Protein AF-A0A8J3C055-F1 (afdb_monomer_lite)

Sequence (76 aa):
MAQDEHWTCDVDVFSPDRSVRLIADRTGHLHVDVQNLHRHDETSLAGQIRSAARVALAALQDDPSAGGSDADEARR

Radius of gyration: 16.88 Å; chains: 1; bounding box: 47×28×42 Å

Secondary structure (DSSP, 8-state):
---------SEEEE-TTSSEEEEE-TTS-EEEEESSGGG--HHHHHHHHHHHHHHHHHHHHS-GGGG-SSSSSS--

Foldseek 3Di:
DDDPPPPVFLDWFAFPVRQWIWTADLVGDIDIHGHPCVVDDPVRVVVRVVVRVVVSVVSSVPPCVVPPDPDPPPPD

Structure (mmCIF, N/CA/C/O backbone):
data_AF-A0A8J3C055-F1
#
_entry.id   AF-A0A8J3C055-F1
#
loop_
_atom_site.group_PDB
_atom_site.id
_atom_site.type_symbol
_atom_site.label_atom_id
_atom_site.label_alt_id
_atom_site.label_comp_id
_atom_site.label_asym_id
_atom_site.label_entity_id
_atom_site.label_seq_id
_atom_site.pdbx_PDB_ins_code
_atom_site.Cartn_x
_atom_site.Cartn_y
_atom_site.Cartn_z
_atom_site.occupancy
_atom_site.B_iso_or_equiv
_atom_site.auth_seq_id
_atom_site.auth_comp_id
_atom_site.auth_asym_id
_atom_site.auth_atom_id
_atom_site.pdbx_PDB_model_num
ATOM 1 N N . MET A 1 1 ? -14.323 11.226 -19.091 1.00 35.97 1 MET A N 1
ATOM 2 C CA . MET A 1 1 ? -14.114 10.306 -17.955 1.00 35.97 1 MET A CA 1
ATOM 3 C C . MET A 1 1 ? -12.633 9.984 -17.920 1.00 35.97 1 MET A C 1
ATOM 5 O O . MET A 1 1 ? -12.028 9.987 -18.984 1.00 35.97 1 MET A O 1
ATOM 9 N N . ALA A 1 2 ? -12.073 9.930 -16.714 1.00 43.00 2 ALA A N 1
ATOM 10 C CA . ALA A 1 2 ? -10.668 10.160 -16.393 1.00 43.00 2 ALA A CA 1
ATOM 11 C C . ALA A 1 2 ? -9.681 9.270 -17.157 1.00 43.00 2 ALA A C 1
ATOM 13 O O . ALA A 1 2 ? -10.002 8.157 -17.550 1.00 43.00 2 ALA A O 1
ATOM 14 N N . GLN A 1 3 ? -8.497 9.835 -17.366 1.00 41.00 3 GLN A N 1
ATOM 15 C CA . GLN A 1 3 ? -7.347 9.209 -17.991 1.00 41.00 3 GLN A CA 1
ATOM 16 C C . GLN A 1 3 ? -7.002 7.956 -17.181 1.00 41.00 3 GLN A C 1
ATOM 18 O O . GLN A 1 3 ? -6.620 8.072 -16.019 1.00 41.00 3 GLN A O 1
ATOM 23 N N . ASP A 1 4 ? -7.166 6.778 -17.782 1.00 45.19 4 ASP A N 1
ATOM 24 C CA . ASP A 1 4 ? -6.423 5.587 -17.390 1.00 45.19 4 ASP A CA 1
ATOM 25 C C . ASP A 1 4 ? -4.947 5.915 -17.631 1.00 45.19 4 ASP A C 1
ATOM 27 O O . ASP A 1 4 ? -4.383 5.632 -18.692 1.00 45.19 4 ASP A O 1
ATOM 31 N N . GLU A 1 5 ? -4.333 6.615 -16.676 1.00 52.56 5 GLU A N 1
ATOM 32 C CA . GLU A 1 5 ? -2.893 6.602 -16.534 1.00 52.56 5 GLU A CA 1
ATOM 33 C C . GLU A 1 5 ? -2.547 5.123 -16.395 1.00 52.56 5 GLU A C 1
ATOM 35 O O . GLU A 1 5 ? -2.790 4.508 -15.357 1.00 52.56 5 GLU A O 1
ATOM 40 N N . HIS A 1 6 ? -2.064 4.528 -17.486 1.00 52.50 6 HIS A N 1
ATOM 41 C CA . HIS A 1 6 ? -1.431 3.220 -17.484 1.00 52.50 6 HIS A CA 1
ATOM 42 C C . HIS A 1 6 ? -0.175 3.356 -16.620 1.00 52.50 6 HIS A C 1
ATOM 44 O O . HIS A 1 6 ? 0.942 3.480 -17.114 1.00 52.50 6 HIS A O 1
ATOM 50 N N . TRP A 1 7 ? -0.362 3.401 -15.304 1.00 55.03 7 TRP A N 1
ATOM 51 C CA . TRP A 1 7 ? 0.682 3.073 -14.367 1.00 55.03 7 TRP A CA 1
ATOM 52 C C . TRP A 1 7 ? 1.056 1.645 -14.718 1.00 55.03 7 TRP A C 1
ATOM 54 O O . TRP A 1 7 ? 0.238 0.727 -14.613 1.00 55.03 7 TRP A O 1
ATOM 64 N N . THR A 1 8 ? 2.271 1.474 -15.226 1.00 64.62 8 THR A N 1
ATOM 65 C CA . THR A 1 8 ? 2.902 0.168 -15.351 1.00 64.62 8 THR A CA 1
ATOM 66 C C . THR A 1 8 ? 3.052 -0.365 -13.935 1.00 64.62 8 THR A C 1
ATOM 68 O O . THR A 1 8 ? 4.021 -0.066 -13.247 1.00 64.62 8 THR A O 1
ATOM 71 N N . CYS A 1 9 ? 2.014 -1.045 -13.460 1.00 71.69 9 CYS A N 1
ATOM 72 C CA . CYS A 1 9 ? 2.003 -1.692 -12.168 1.00 71.69 9 CYS A CA 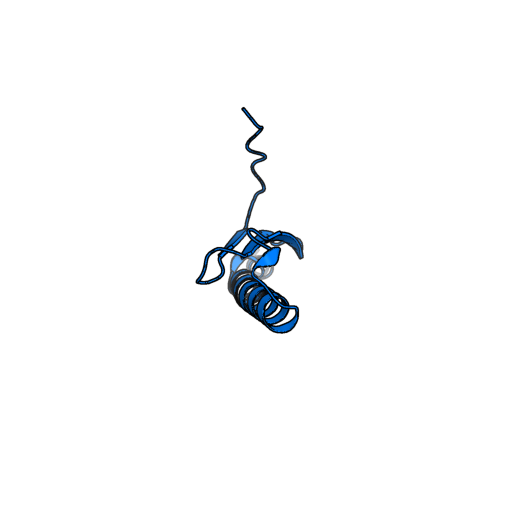1
ATOM 73 C C . CYS A 1 9 ? 2.558 -3.095 -12.353 1.00 71.69 9 CYS A C 1
ATOM 75 O O . CYS A 1 9 ? 2.028 -3.900 -13.117 1.00 71.69 9 CYS A O 1
ATOM 77 N N . ASP A 1 10 ? 3.651 -3.369 -11.657 1.00 86.00 10 ASP A N 1
ATOM 78 C CA . ASP A 1 10 ? 4.190 -4.719 -11.579 1.00 86.00 10 ASP A CA 1
ATOM 79 C C . ASP A 1 10 ? 3.395 -5.543 -10.566 1.00 86.00 10 ASP A C 1
ATOM 81 O O . ASP A 1 10 ? 3.227 -6.750 -10.734 1.00 86.00 10 ASP A O 1
ATOM 85 N N . VAL A 1 11 ? 2.871 -4.885 -9.524 1.00 90.88 11 VAL A N 1
ATOM 86 C CA . VAL A 1 11 ? 2.085 -5.531 -8.476 1.00 90.88 11 VAL A CA 1
ATOM 87 C C . VAL A 1 11 ? 0.893 -4.668 -8.055 1.00 90.88 11 VAL A C 1
ATOM 89 O O . VAL A 1 11 ? 1.030 -3.466 -7.835 1.00 90.88 11 VAL A O 1
ATOM 92 N N . ASP A 1 12 ? -0.267 -5.309 -7.886 1.00 94.19 12 ASP A N 1
ATOM 93 C CA . ASP A 1 12 ? -1.507 -4.722 -7.363 1.00 94.19 12 ASP A CA 1
ATOM 94 C C . ASP A 1 12 ? -2.090 -5.635 -6.266 1.00 94.19 12 ASP A C 1
ATOM 96 O O . ASP A 1 12 ? -2.529 -6.756 -6.537 1.00 94.19 12 ASP A O 1
ATOM 100 N N . VAL A 1 13 ? -2.042 -5.184 -5.008 1.00 94.38 13 VAL A N 1
ATOM 101 C CA . VAL A 1 13 ? -2.448 -5.956 -3.822 1.00 94.38 13 VAL A CA 1
ATOM 102 C C . VAL A 1 13 ? -3.657 -5.321 -3.155 1.00 94.38 13 VAL A C 1
ATOM 104 O O . VAL A 1 13 ? -3.659 -4.134 -2.829 1.00 94.38 13 VAL A O 1
ATOM 107 N N . PHE A 1 14 ? -4.647 -6.152 -2.834 1.00 94.25 14 PHE A N 1
ATOM 108 C CA . PHE A 1 14 ? -5.806 -5.763 -2.040 1.00 94.25 14 PHE A CA 1
ATOM 109 C C . PHE A 1 14 ? -5.753 -6.386 -0.646 1.00 94.25 14 PHE A C 1
ATOM 111 O O . PHE A 1 14 ? -5.422 -7.560 -0.472 1.00 94.25 14 PHE A O 1
ATOM 118 N N . SER A 1 15 ? -6.146 -5.597 0.348 1.00 89.19 15 SER A N 1
ATOM 119 C CA . SER A 1 15 ? -6.564 -6.110 1.655 1.00 89.19 15 SER A CA 1
ATOM 120 C C . SER A 1 15 ? -7.783 -7.043 1.523 1.00 89.19 15 SER A C 1
ATOM 122 O O . SER A 1 15 ? -8.569 -6.902 0.579 1.00 89.19 15 SER A O 1
ATOM 124 N N . PRO A 1 16 ? -7.991 -7.989 2.460 1.00 87.06 16 PRO A N 1
ATOM 125 C CA . PRO A 1 16 ? -9.113 -8.931 2.392 1.00 87.06 16 PRO A CA 1
ATOM 126 C C . PRO A 1 16 ? -10.498 -8.268 2.346 1.00 87.06 16 PRO A C 1
ATOM 128 O O . PRO A 1 16 ? -11.397 -8.753 1.664 1.00 87.06 16 PRO A O 1
ATOM 131 N N . ASP A 1 17 ? -10.665 -7.152 3.054 1.00 89.50 17 ASP A N 1
ATOM 132 C CA . ASP A 1 17 ? -11.880 -6.331 3.094 1.00 89.50 17 ASP A CA 1
ATOM 133 C C . ASP A 1 17 ? -11.931 -5.270 1.981 1.00 89.50 17 ASP A C 1
ATOM 135 O O . ASP A 1 17 ? -12.909 -4.526 1.891 1.00 89.50 17 ASP A O 1
ATOM 139 N N . ARG A 1 18 ? -10.919 -5.232 1.101 1.00 90.50 18 ARG A N 1
ATOM 140 C CA . ARG A 1 18 ? -10.779 -4.310 -0.040 1.00 90.50 18 ARG A CA 1
ATOM 141 C C . ARG A 1 18 ? -10.785 -2.826 0.336 1.00 90.50 18 ARG A C 1
ATOM 143 O O . ARG A 1 18 ? -11.004 -1.984 -0.533 1.00 90.50 18 ARG A O 1
ATOM 150 N N . SER A 1 19 ? -10.546 -2.490 1.598 1.00 93.06 19 SER A N 1
ATOM 151 C CA . SER A 1 19 ? -10.424 -1.100 2.039 1.00 93.06 19 SER A CA 1
ATOM 152 C C . SER A 1 19 ? -9.076 -0.501 1.638 1.00 93.06 19 SER A C 1
ATOM 154 O O . SER A 1 19 ? -9.016 0.665 1.282 1.00 93.06 19 SER A O 1
ATOM 156 N N . VAL A 1 20 ? -8.004 -1.290 1.634 1.00 94.31 20 VAL A N 1
ATOM 157 C CA . VAL A 1 20 ? -6.665 -0.895 1.177 1.00 94.31 20 VAL A CA 1
ATOM 158 C C . VAL A 1 20 ? -6.346 -1.552 -0.163 1.00 94.31 20 VAL A C 1
ATOM 160 O O . VAL A 1 20 ? -6.462 -2.779 -0.286 1.00 94.31 20 VAL A O 1
ATOM 163 N N . ARG A 1 21 ? -5.891 -0.744 -1.125 1.00 95.56 21 ARG A N 1
ATOM 164 C CA . ARG A 1 21 ? -5.240 -1.159 -2.373 1.00 95.56 21 ARG A CA 1
ATOM 165 C C . ARG A 1 21 ? -3.831 -0.581 -2.410 1.00 95.56 21 ARG A C 1
ATOM 167 O O . ARG A 1 21 ? -3.631 0.594 -2.118 1.00 95.56 21 ARG A O 1
ATOM 174 N N . LEU A 1 22 ? -2.858 -1.401 -2.773 1.00 95.00 22 LEU A N 1
ATOM 175 C CA . LEU A 1 22 ? -1.462 -1.008 -2.869 1.00 95.00 22 LEU A CA 1
ATOM 176 C C . LEU A 1 22 ? -0.927 -1.410 -4.239 1.00 95.00 22 LEU A C 1
ATOM 178 O O . LEU A 1 22 ? -0.995 -2.576 -4.616 1.00 95.00 22 LEU A O 1
ATOM 182 N N . ILE A 1 23 ? -0.393 -0.429 -4.956 1.00 94.12 23 ILE A N 1
ATOM 183 C CA . ILE A 1 23 ? 0.165 -0.578 -6.296 1.00 94.12 23 ILE A CA 1
ATOM 184 C C . ILE A 1 23 ? 1.658 -0.295 -6.199 1.00 94.12 23 ILE A C 1
ATOM 186 O O . ILE A 1 23 ? 2.048 0.742 -5.660 1.00 94.12 23 ILE A O 1
ATOM 190 N N . ALA A 1 24 ? 2.482 -1.209 -6.696 1.00 92.44 24 ALA A N 1
ATOM 191 C CA . ALA A 1 24 ? 3.929 -1.066 -6.687 1.00 92.44 24 ALA A CA 1
ATOM 192 C C . ALA A 1 24 ? 4.517 -1.283 -8.083 1.00 92.44 24 ALA A C 1
ATOM 194 O O . ALA A 1 24 ? 4.003 -2.088 -8.868 1.00 92.44 24 ALA A O 1
ATOM 195 N N . ASP A 1 25 ? 5.615 -0.587 -8.358 1.00 90.19 25 ASP A N 1
ATOM 196 C CA . ASP A 1 25 ? 6.461 -0.829 -9.523 1.00 90.19 25 ASP A CA 1
ATOM 197 C C . ASP A 1 25 ? 7.844 -1.361 -9.105 1.00 90.19 25 ASP A C 1
ATOM 199 O O . ASP A 1 25 ? 8.269 -1.248 -7.950 1.00 90.19 25 ASP A O 1
ATOM 203 N N . ARG A 1 26 ? 8.573 -1.949 -10.057 1.00 86.06 26 ARG A N 1
ATOM 204 C CA . ARG A 1 26 ? 9.943 -2.453 -9.852 1.00 86.06 26 ARG A CA 1
ATOM 205 C C . ARG A 1 26 ? 10.966 -1.363 -9.559 1.00 86.06 26 ARG A C 1
ATOM 207 O O . ARG A 1 26 ? 12.054 -1.680 -9.083 1.00 86.06 26 ARG A O 1
ATOM 214 N N . THR A 1 27 ? 10.658 -0.099 -9.842 1.00 87.88 27 THR A N 1
ATOM 215 C CA . THR A 1 27 ? 11.556 1.019 -9.515 1.00 87.88 27 THR A CA 1
ATOM 216 C C . THR A 1 27 ? 11.521 1.363 -8.025 1.00 87.88 27 THR A C 1
ATOM 218 O O . THR A 1 27 ? 12.374 2.104 -7.539 1.00 87.88 27 THR A O 1
ATOM 221 N N . GLY A 1 28 ? 10.582 0.766 -7.284 1.00 85.31 28 GLY A N 1
ATOM 222 C CA . GLY A 1 28 ? 10.412 0.953 -5.852 1.00 85.31 28 GLY A CA 1
ATOM 223 C C . GLY A 1 28 ? 9.399 2.039 -5.507 1.00 85.31 28 GLY A C 1
ATOM 224 O O . GLY A 1 28 ? 9.295 2.402 -4.333 1.00 85.31 28 GLY A O 1
ATOM 225 N N . HIS A 1 29 ? 8.642 2.559 -6.480 1.00 91.56 29 HIS A N 1
ATOM 226 C CA . HIS A 1 29 ? 7.525 3.440 -6.170 1.00 91.56 29 HIS A CA 1
ATOM 227 C C . HIS A 1 29 ? 6.315 2.643 -5.696 1.00 91.56 29 HIS A C 1
ATOM 229 O O . HIS A 1 29 ? 6.042 1.523 -6.133 1.00 91.56 29 HIS A O 1
ATOM 235 N N . LEU A 1 30 ? 5.577 3.270 -4.784 1.00 90.38 30 LEU A N 1
ATOM 236 C CA . LEU A 1 30 ? 4.416 2.696 -4.134 1.00 90.38 30 LEU A CA 1
ATOM 237 C C . LEU A 1 30 ? 3.291 3.724 -4.086 1.00 90.38 30 LEU A C 1
ATOM 239 O O . LEU A 1 30 ? 3.491 4.848 -3.621 1.00 90.38 30 LEU A O 1
ATOM 243 N N . HIS A 1 31 ? 2.094 3.313 -4.482 1.00 94.50 31 HIS A N 1
ATOM 244 C CA . HIS A 1 31 ? 0.866 4.061 -4.271 1.00 94.50 31 HIS A CA 1
ATOM 245 C C . HIS A 1 31 ? -0.082 3.264 -3.387 1.00 94.50 31 HIS A C 1
ATOM 247 O O . HIS A 1 31 ? -0.251 2.059 -3.565 1.00 94.50 31 HIS A O 1
ATOM 253 N N . VAL A 1 32 ? -0.691 3.944 -2.419 1.00 94.19 32 VAL A N 1
ATOM 254 C CA . VAL A 1 32 ? -1.620 3.337 -1.469 1.00 94.19 32 VAL A CA 1
ATOM 255 C C . VAL A 1 32 ? -2.924 4.109 -1.528 1.00 94.19 32 VAL A C 1
ATOM 257 O O . VAL A 1 32 ? -2.956 5.299 -1.220 1.00 94.19 32 VAL A O 1
ATOM 260 N N . ASP A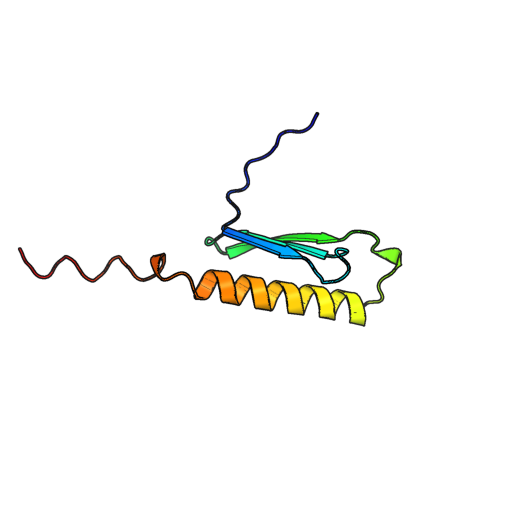 1 33 ? -3.988 3.410 -1.899 1.00 95.44 33 ASP A N 1
ATOM 261 C CA . ASP A 1 33 ? -5.355 3.907 -1.865 1.00 95.44 33 ASP A CA 1
ATOM 262 C C . ASP A 1 33 ? -6.089 3.263 -0.684 1.00 95.44 33 ASP A C 1
ATOM 264 O O . ASP A 1 33 ? -6.034 2.044 -0.481 1.00 95.44 33 ASP A O 1
ATOM 268 N N . VAL A 1 34 ? -6.748 4.097 0.120 1.00 95.00 34 VAL A N 1
ATOM 269 C CA . VAL A 1 34 ? -7.491 3.681 1.309 1.00 95.00 34 VAL A CA 1
ATOM 270 C C . VAL A 1 34 ? -8.920 4.200 1.222 1.00 95.00 34 VAL A C 1
ATOM 272 O O . VAL A 1 34 ? -9.196 5.395 1.329 1.00 95.00 34 VAL A O 1
ATOM 275 N N . GLN A 1 35 ? -9.851 3.266 1.109 1.00 94.75 35 GLN A N 1
ATOM 276 C CA . GLN A 1 35 ? -11.283 3.494 1.102 1.00 94.75 35 GLN A CA 1
ATOM 277 C C . GLN A 1 35 ? -11.870 3.298 2.499 1.00 94.75 35 GLN A C 1
ATOM 279 O O . GLN A 1 35 ? -11.423 2.463 3.280 1.00 94.75 35 GLN A O 1
ATOM 284 N N . ASN A 1 36 ? -12.938 4.041 2.804 1.00 93.12 36 ASN A N 1
ATOM 285 C CA . ASN A 1 36 ? -13.653 3.954 4.082 1.00 93.12 36 ASN A CA 1
ATOM 286 C C . ASN A 1 36 ? -12.756 4.148 5.320 1.00 93.12 36 ASN A C 1
ATOM 288 O O . ASN A 1 36 ? -12.996 3.521 6.349 1.00 93.12 36 ASN A O 1
ATOM 292 N N . LEU A 1 37 ? -11.772 5.056 5.249 1.00 93.50 37 LEU A N 1
ATOM 293 C CA . LEU A 1 37 ? -10.791 5.311 6.317 1.00 93.50 37 LEU A CA 1
ATOM 294 C C . LEU A 1 37 ? -11.411 5.451 7.722 1.00 93.50 37 LEU A C 1
ATOM 296 O O . LEU A 1 37 ? -10.852 4.959 8.692 1.00 93.50 37 LEU A O 1
ATOM 300 N N . HIS A 1 38 ? -12.600 6.052 7.828 1.00 94.50 38 HIS A N 1
ATOM 301 C CA . HIS A 1 38 ? -13.348 6.223 9.081 1.00 94.50 38 HIS A CA 1
ATOM 302 C C . HIS A 1 38 ? -13.740 4.912 9.795 1.00 94.50 38 HIS A C 1
ATOM 304 O O . HIS A 1 38 ? -14.177 4.957 10.941 1.00 94.50 38 HIS A O 1
ATOM 310 N N . ARG A 1 39 ? -13.650 3.758 9.122 1.00 92.94 39 ARG A N 1
ATOM 311 C CA . ARG A 1 39 ? -13.918 2.432 9.703 1.00 92.94 39 ARG A CA 1
ATOM 312 C C . ARG A 1 39 ? -12.686 1.798 10.336 1.00 92.94 39 ARG A C 1
ATOM 314 O O . ARG A 1 39 ? -12.827 0.790 11.022 1.00 92.94 39 ARG A O 1
ATOM 321 N N . HIS A 1 40 ? -11.509 2.364 10.090 1.00 93.50 40 HIS A N 1
ATOM 322 C CA . HIS A 1 40 ? -10.258 1.874 10.637 1.00 93.50 40 HIS A CA 1
ATOM 323 C C . HIS A 1 40 ? -9.872 2.649 11.889 1.00 93.50 40 HIS A C 1
ATOM 325 O O . 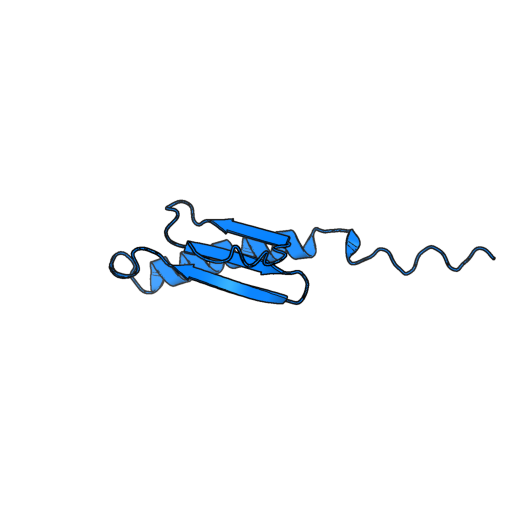HIS A 1 40 ? -10.031 3.866 11.973 1.00 93.50 40 HIS A O 1
ATOM 331 N N . ASP A 1 41 ? -9.300 1.923 12.838 1.00 95.81 41 ASP A N 1
ATOM 332 C CA . ASP A 1 41 ? -8.422 2.504 13.842 1.00 95.81 41 ASP A CA 1
ATOM 333 C C . ASP A 1 41 ? -6.957 2.420 13.374 1.00 95.81 41 ASP A C 1
ATOM 335 O O . ASP A 1 41 ? -6.629 1.785 12.367 1.00 95.81 41 ASP A O 1
ATOM 339 N N . GLU A 1 42 ? -6.057 3.068 14.112 1.00 96.06 42 GLU A N 1
ATOM 340 C CA . GLU A 1 42 ? -4.627 3.093 13.785 1.00 96.06 42 GLU A CA 1
ATOM 341 C C . GLU A 1 42 ? -4.032 1.680 13.661 1.00 96.06 42 GLU A C 1
ATOM 343 O O . GLU A 1 42 ? -3.264 1.396 12.740 1.00 96.06 42 GLU A O 1
ATOM 348 N N . THR A 1 43 ? -4.423 0.774 14.562 1.00 96.44 43 THR A N 1
ATOM 349 C CA . THR A 1 43 ? -3.866 -0.583 14.633 1.00 96.44 43 THR A CA 1
ATOM 350 C C . THR A 1 43 ? -4.274 -1.413 13.419 1.00 96.44 43 THR A C 1
ATOM 352 O O . THR A 1 43 ? -3.428 -2.045 12.780 1.00 96.44 43 THR A O 1
ATOM 355 N N . SER A 1 44 ? -5.563 -1.408 13.082 1.00 94.19 44 SER A N 1
ATOM 356 C CA . SER A 1 44 ? -6.112 -2.145 11.944 1.00 94.19 44 SER A CA 1
ATOM 357 C C . SER A 1 44 ? -5.577 -1.609 10.620 1.00 94.19 44 SER A C 1
ATOM 359 O O . SER A 1 44 ? -5.126 -2.406 9.795 1.00 94.19 44 SER A O 1
ATOM 361 N N . LEU A 1 45 ? -5.523 -0.284 10.437 1.00 95.00 45 LEU A N 1
ATOM 362 C CA . LEU A 1 45 ? -4.978 0.323 9.222 1.00 95.00 45 LEU A CA 1
ATOM 363 C C . LEU A 1 45 ? -3.494 -0.015 9.038 1.00 95.00 45 LEU A C 1
ATOM 365 O O . LEU A 1 45 ? -3.088 -0.499 7.979 1.00 95.00 45 LEU A O 1
ATOM 369 N N . ALA A 1 46 ? -2.679 0.180 10.079 1.00 95.69 46 ALA A N 1
ATOM 370 C CA . ALA A 1 46 ? -1.253 -0.128 10.024 1.00 95.69 46 ALA A CA 1
ATOM 371 C C . ALA A 1 46 ? -0.998 -1.625 9.784 1.00 95.69 46 ALA A C 1
ATOM 373 O O . ALA A 1 46 ? -0.051 -1.989 9.081 1.00 95.69 46 ALA A O 1
ATOM 374 N N . GLY A 1 47 ? -1.837 -2.498 10.349 1.00 95.50 47 GLY A N 1
ATOM 375 C CA . GLY A 1 47 ? -1.787 -3.940 10.119 1.00 95.50 47 GLY A CA 1
ATOM 376 C C . GLY A 1 47 ? -2.064 -4.306 8.662 1.00 95.50 47 GLY A C 1
ATOM 377 O O . GLY A 1 47 ? -1.278 -5.035 8.053 1.00 95.50 47 GLY A O 1
ATOM 378 N N . GLN A 1 48 ? -3.134 -3.757 8.083 1.00 94.44 48 GLN A N 1
ATOM 379 C CA . GLN A 1 48 ? -3.511 -4.016 6.694 1.00 94.44 48 GLN A CA 1
ATOM 380 C C . GLN A 1 48 ? -2.464 -3.495 5.706 1.00 94.44 48 GLN A C 1
ATOM 382 O O . GLN A 1 48 ? -2.023 -4.256 4.843 1.00 94.44 48 GLN A O 1
ATOM 387 N N . ILE A 1 49 ? -1.990 -2.254 5.875 1.00 94.62 49 ILE A N 1
ATOM 388 C CA . ILE A 1 49 ? -0.940 -1.674 5.021 1.00 94.62 49 ILE A CA 1
ATOM 389 C C . ILE A 1 49 ? 0.334 -2.516 5.094 1.00 94.62 49 ILE A C 1
ATOM 391 O O . ILE A 1 49 ? 0.907 -2.869 4.066 1.00 94.62 49 ILE A O 1
ATOM 395 N N . ARG A 1 50 ? 0.769 -2.899 6.301 1.00 95.25 50 ARG A N 1
ATOM 396 C CA . ARG A 1 50 ? 1.976 -3.717 6.482 1.00 95.25 50 ARG A CA 1
ATOM 397 C C . ARG A 1 50 ? 1.839 -5.088 5.831 1.00 95.25 50 ARG A C 1
ATOM 399 O O . ARG A 1 50 ? 2.804 -5.581 5.250 1.00 95.25 50 ARG A O 1
ATOM 406 N N . SER A 1 51 ? 0.665 -5.710 5.934 1.00 94.56 51 SER A N 1
ATOM 407 C CA . SER A 1 51 ? 0.414 -6.999 5.289 1.00 94.56 51 SER A CA 1
ATOM 408 C C . SER A 1 51 ? 0.432 -6.874 3.767 1.00 94.56 51 SER A C 1
ATOM 410 O O . SER A 1 51 ? 1.085 -7.681 3.113 1.00 94.56 51 SER A O 1
ATOM 412 N N . ALA A 1 52 ? -0.228 -5.857 3.206 1.00 93.75 52 ALA A N 1
ATOM 413 C CA . ALA A 1 52 ? -0.235 -5.617 1.766 1.00 93.75 52 ALA A CA 1
ATOM 414 C C . ALA A 1 52 ? 1.178 -5.317 1.240 1.00 93.75 52 ALA A C 1
ATOM 416 O O . ALA A 1 52 ? 1.612 -5.912 0.257 1.00 93.75 52 ALA A O 1
ATOM 417 N N . ALA A 1 53 ? 1.937 -4.478 1.951 1.00 92.94 53 ALA A N 1
ATOM 418 C CA . ALA A 1 53 ? 3.312 -4.137 1.598 1.00 92.94 53 ALA A CA 1
ATOM 419 C C . ALA A 1 53 ? 4.241 -5.359 1.620 1.00 92.94 53 ALA A C 1
ATOM 421 O O . ALA A 1 53 ? 5.092 -5.497 0.747 1.00 92.94 53 ALA A O 1
ATOM 422 N N . ARG A 1 54 ? 4.066 -6.277 2.581 1.00 94.06 54 ARG A N 1
ATOM 423 C CA . ARG A 1 54 ? 4.825 -7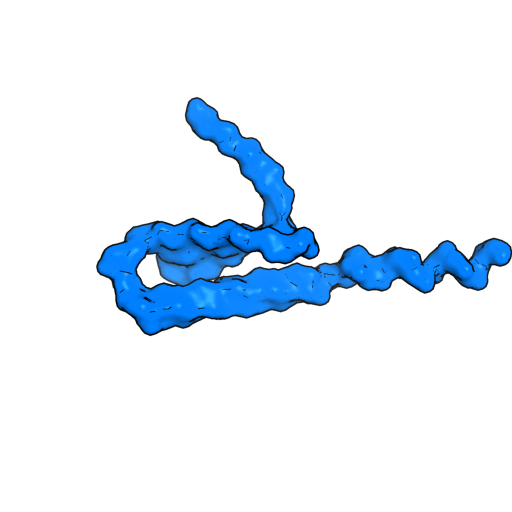.537 2.621 1.00 94.06 54 ARG A CA 1
ATOM 424 C C . ARG A 1 54 ? 4.570 -8.406 1.395 1.00 94.06 54 ARG A C 1
ATOM 426 O O . ARG A 1 54 ? 5.520 -8.957 0.852 1.00 94.06 54 ARG A O 1
ATOM 433 N N . VAL A 1 55 ? 3.312 -8.522 0.973 1.00 92.94 55 VAL A N 1
ATOM 434 C CA . VAL A 1 55 ? 2.943 -9.288 -0.226 1.00 92.94 55 VAL A CA 1
ATOM 435 C C . VAL A 1 55 ? 3.524 -8.631 -1.474 1.00 92.94 55 VAL A C 1
ATOM 437 O O . VAL A 1 55 ? 4.132 -9.319 -2.287 1.00 92.94 55 VAL A O 1
ATOM 440 N N . ALA A 1 56 ? 3.401 -7.308 -1.596 1.00 91.69 56 ALA A N 1
ATOM 441 C CA . ALA A 1 56 ? 3.934 -6.582 -2.741 1.00 91.69 56 ALA A CA 1
ATOM 442 C C . ALA A 1 56 ? 5.458 -6.694 -2.847 1.00 91.69 56 ALA A C 1
ATOM 444 O O . ALA A 1 56 ? 5.984 -6.983 -3.917 1.00 91.69 56 ALA A O 1
ATOM 445 N N . LEU A 1 57 ? 6.163 -6.539 -1.723 1.00 91.31 57 LEU A N 1
ATOM 446 C CA . LEU A 1 57 ? 7.614 -6.681 -1.676 1.00 91.31 57 LEU A CA 1
ATOM 447 C C . LEU A 1 57 ? 8.057 -8.093 -2.070 1.00 91.31 57 LEU A C 1
ATOM 449 O O . LEU A 1 57 ? 8.981 -8.230 -2.864 1.00 91.31 57 LEU A O 1
ATOM 453 N N . ALA A 1 58 ? 7.389 -9.127 -1.552 1.00 92.12 58 ALA A N 1
ATOM 454 C CA . ALA A 1 58 ? 7.693 -10.506 -1.919 1.00 92.12 58 ALA A CA 1
ATOM 455 C C . ALA A 1 58 ? 7.484 -10.743 -3.423 1.00 92.12 58 ALA A C 1
ATOM 457 O O . ALA A 1 58 ? 8.355 -11.312 -4.067 1.00 92.12 58 ALA A O 1
ATOM 458 N N . ALA A 1 59 ? 6.384 -10.244 -3.995 1.00 89.81 59 ALA A N 1
ATOM 459 C CA . ALA A 1 59 ? 6.104 -10.372 -5.424 1.00 89.81 59 ALA A CA 1
ATOM 460 C C . ALA A 1 59 ? 7.146 -9.658 -6.306 1.00 89.81 59 ALA A C 1
ATOM 462 O O . ALA A 1 59 ? 7.545 -10.199 -7.332 1.00 89.81 59 ALA A O 1
ATOM 463 N N . LEU A 1 60 ? 7.629 -8.479 -5.897 1.00 89.94 60 LEU A N 1
ATOM 464 C CA . LEU A 1 60 ? 8.692 -7.765 -6.617 1.00 89.94 60 LEU A CA 1
ATOM 465 C C . LEU A 1 60 ? 10.055 -8.467 -6.523 1.00 89.94 60 LEU A C 1
ATOM 467 O O . LEU A 1 60 ? 10.858 -8.371 -7.447 1.00 89.94 60 LEU A O 1
ATOM 471 N N . GLN A 1 61 ? 10.332 -9.142 -5.406 1.00 89.06 61 GLN A N 1
ATOM 472 C CA . GLN A 1 61 ? 11.595 -9.849 -5.173 1.00 89.06 61 GLN A CA 1
ATOM 473 C C . GLN A 1 61 ? 11.644 -11.233 -5.829 1.00 89.06 61 GLN A C 1
ATOM 475 O O . GLN A 1 61 ? 12.732 -11.710 -6.140 1.00 89.06 61 GLN A O 1
ATOM 480 N N . ASP A 1 62 ? 10.490 -11.872 -6.019 1.00 82.38 62 ASP A N 1
ATOM 481 C CA . ASP A 1 62 ? 10.377 -13.218 -6.592 1.00 82.38 62 ASP A CA 1
ATOM 482 C C . ASP A 1 62 ? 10.412 -13.217 -8.133 1.00 82.38 62 ASP A C 1
ATOM 484 O O . ASP A 1 62 ? 10.426 -14.281 -8.745 1.00 82.38 62 ASP A O 1
ATOM 488 N N . ASP A 1 63 ? 10.454 -12.048 -8.789 1.00 64.19 63 ASP A N 1
ATOM 489 C CA . ASP A 1 63 ? 10.576 -11.976 -10.247 1.00 64.19 63 ASP A CA 1
ATOM 490 C C . ASP A 1 63 ? 12.035 -12.216 -10.703 1.00 64.19 63 ASP A C 1
ATOM 492 O O . ASP A 1 63 ? 12.901 -11.346 -10.535 1.00 64.19 63 ASP A O 1
ATOM 496 N N . PRO A 1 64 ? 12.338 -13.363 -11.346 1.00 56.38 64 PRO A N 1
ATOM 497 C CA . PRO A 1 64 ? 13.694 -13.726 -11.759 1.00 56.38 64 PRO A CA 1
ATOM 498 C C . PRO A 1 64 ? 14.255 -12.834 -12.880 1.00 56.38 64 PRO A C 1
ATOM 500 O O . PRO A 1 64 ? 15.444 -12.917 -13.193 1.00 56.38 64 PRO A O 1
ATOM 503 N N . SER A 1 65 ? 13.446 -11.952 -13.475 1.00 55.75 65 SER A N 1
ATOM 504 C CA . SER A 1 65 ? 13.891 -11.020 -14.521 1.00 55.75 65 SER A CA 1
ATOM 505 C C . SER A 1 65 ? 14.806 -9.910 -13.985 1.00 55.75 65 SER A C 1
ATOM 507 O O . SER A 1 65 ? 15.480 -9.249 -14.769 1.00 55.75 65 SER A O 1
ATOM 509 N N . ALA A 1 66 ? 14.879 -9.714 -12.663 1.00 52.06 66 ALA A N 1
ATOM 510 C CA . ALA A 1 66 ? 15.812 -8.776 -12.032 1.00 52.06 66 ALA A CA 1
ATOM 511 C C . ALA A 1 66 ? 17.256 -9.321 -11.906 1.00 52.06 66 ALA A C 1
ATOM 513 O O . ALA A 1 66 ? 18.154 -8.576 -11.520 1.00 52.06 66 ALA A O 1
ATOM 514 N N . GLY A 1 67 ? 17.497 -10.600 -12.238 1.00 47.78 67 GLY A N 1
ATOM 515 C CA . GLY A 1 67 ? 18.802 -11.271 -12.107 1.00 47.78 67 GLY A CA 1
ATOM 516 C C . GLY A 1 67 ? 19.403 -11.820 -13.410 1.00 47.78 67 GLY A C 1
ATOM 517 O O . GLY A 1 67 ? 20.327 -12.626 -13.356 1.00 47.78 67 GLY A O 1
ATOM 518 N N . GLY A 1 68 ? 18.878 -11.438 -14.578 1.00 43.91 68 GLY A N 1
ATOM 519 C CA . GLY A 1 68 ? 19.154 -12.104 -15.860 1.00 43.91 68 GLY A CA 1
ATOM 520 C C . GLY A 1 68 ? 20.111 -11.410 -16.837 1.00 43.91 68 GLY A C 1
ATOM 521 O O . GLY A 1 68 ? 19.988 -11.678 -18.028 1.00 43.91 68 GLY A O 1
ATOM 522 N N . SER A 1 69 ? 21.031 -10.541 -16.396 1.00 48.19 69 SER A N 1
ATOM 523 C CA . SER A 1 69 ? 21.945 -9.818 -17.313 1.00 48.19 69 SER A CA 1
A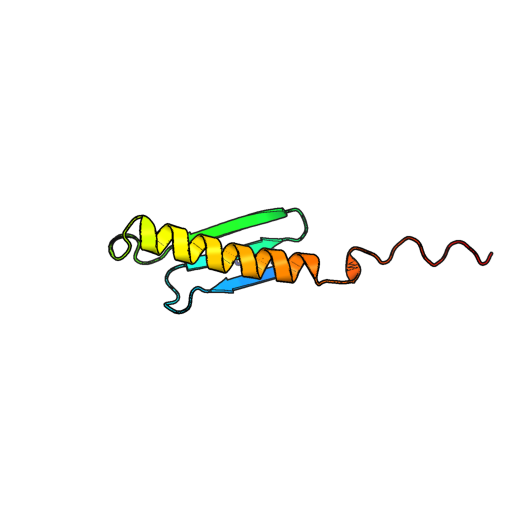TOM 524 C C . SER A 1 69 ? 23.441 -10.142 -17.181 1.00 48.19 69 SER A C 1
ATOM 526 O O . SER A 1 69 ? 24.230 -9.495 -17.855 1.00 48.19 69 SER A O 1
ATOM 528 N N . ASP A 1 70 ? 23.852 -11.156 -16.410 1.00 50.53 70 ASP A N 1
ATOM 529 C CA . ASP A 1 70 ? 25.287 -11.492 -16.230 1.00 50.53 70 ASP A CA 1
ATOM 530 C C . ASP A 1 70 ? 25.705 -12.899 -16.722 1.00 50.53 70 ASP A C 1
ATOM 532 O O . ASP A 1 70 ? 26.801 -13.367 -16.420 1.00 50.53 70 ASP A O 1
ATOM 536 N N . ALA A 1 71 ? 24.870 -13.607 -17.495 1.00 52.16 71 ALA A N 1
ATOM 537 C CA . ALA A 1 71 ? 25.145 -15.005 -17.875 1.00 52.16 71 ALA A CA 1
ATOM 538 C C . ALA A 1 71 ? 25.427 -15.271 -19.370 1.00 52.16 71 ALA A C 1
ATOM 540 O O . ALA A 1 71 ? 25.635 -16.431 -19.727 1.00 52.16 71 ALA A O 1
ATOM 541 N N . ASP A 1 72 ? 25.488 -14.252 -20.238 1.00 46.00 72 ASP A N 1
ATOM 542 C CA . ASP A 1 72 ? 25.740 -14.440 -21.684 1.00 46.00 72 ASP A CA 1
ATOM 543 C C . ASP A 1 72 ? 26.864 -13.542 -22.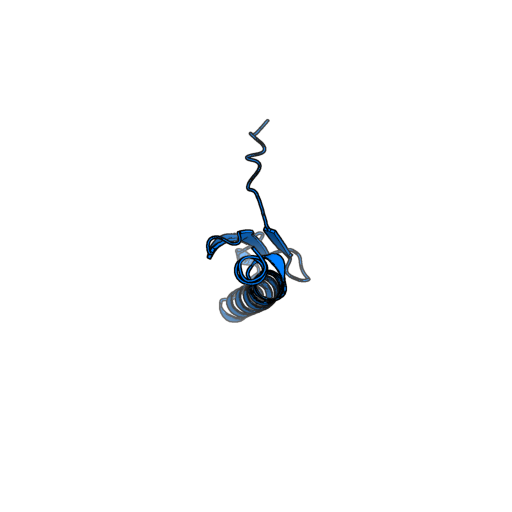243 1.00 46.00 72 ASP A C 1
ATOM 545 O O . ASP A 1 72 ? 26.779 -13.023 -23.347 1.00 46.00 72 ASP A O 1
ATOM 549 N N . GLU A 1 73 ? 27.959 -13.360 -21.495 1.00 49.69 73 GLU A N 1
ATOM 550 C CA . GLU A 1 73 ? 29.206 -12.767 -22.024 1.00 49.69 73 GLU A CA 1
ATOM 551 C C . GLU A 1 73 ? 30.446 -13.587 -21.621 1.00 49.69 73 GLU A C 1
ATOM 553 O O . GLU A 1 73 ? 31.486 -13.072 -21.230 1.00 49.69 73 GLU A O 1
ATOM 558 N N . ALA A 1 74 ? 30.340 -14.917 -21.691 1.00 50.16 74 ALA A N 1
ATOM 559 C CA . ALA A 1 74 ? 31.479 -15.825 -21.487 1.00 50.16 74 ALA A CA 1
ATOM 560 C C . ALA A 1 74 ? 31.667 -16.835 -22.635 1.00 50.16 74 ALA A C 1
ATOM 562 O O . ALA A 1 74 ? 32.343 -17.852 -22.466 1.00 50.16 74 ALA A O 1
ATOM 563 N N . ARG A 1 75 ? 31.058 -16.592 -23.807 1.00 53.34 75 ARG A N 1
ATOM 564 C CA . ARG A 1 75 ? 31.174 -17.467 -24.992 1.00 53.34 75 ARG A CA 1
ATOM 565 C C . ARG A 1 75 ? 31.248 -16.714 -26.328 1.00 53.34 75 ARG A C 1
ATOM 567 O O . ARG A 1 75 ? 30.547 -17.071 -27.276 1.00 53.34 75 ARG A O 1
ATOM 574 N N . ARG A 1 76 ? 32.121 -15.712 -26.435 1.00 52.56 76 ARG A N 1
ATOM 575 C CA . ARG A 1 76 ? 32.615 -15.237 -27.738 1.00 52.56 76 ARG A CA 1
ATOM 576 C C . ARG A 1 76 ? 34.130 -15.244 -27.781 1.00 52.56 76 ARG A C 1
ATOM 578 O O . ARG A 1 76 ? 34.735 -14.897 -26.747 1.00 52.56 76 ARG A O 1
#

Organism: NCBI:txid1751298

pLDDT: mean 80.07, std 19.48, range [35.97, 96.44]